Protein AF-A0A924Q4E2-F1 (afdb_monomer_lite)

Radius of gyration: 26.26 Å; chains: 1; bounding box: 64×60×45 Å

Foldseek 3Di:
DQVCVVVVDQLVVVCVVVVHDSVVSVVVNVLCVVPNVVSVVDDDPPPDPPDPADPVNVVVVCVVVVVVVPDDDPPPDPPVCVVVCVVVPDDDPDDDDDDD

pLDDT: mean 73.36, std 19.92, range [34.34, 96.88]

Secondary structure (DSSP, 8-state):
-HHHHHTT--HHHHHHHHT--HHHHHHHHHHHHHHTTHHHHS-----PPPP-S-HHHHHHHHHHHHTTTSS---TT--GGGHHHHHGGG-----------

Sequence (100 aa):
MVLLAAKGVQNKDIAVEAGLDRRQVALWRQRFLNGGIDALRKDAPRTGRPATVTAEMESRIVQATSMKSRSTPPTGAPARWLSTWAWVRRPSAGSGKATA

Structure (mmCIF, N/CA/C/O backbone):
data_AF-A0A924Q4E2-F1
#
_entry.id   AF-A0A924Q4E2-F1
#
loop_
_atom_site.group_PDB
_atom_site.id
_atom_site.type_symbol
_atom_site.label_atom_id
_atom_site.label_alt_id
_atom_site.label_comp_id
_atom_site.label_asym_id
_atom_site.label_entity_id
_atom_site.label_seq_id
_atom_site.pdbx_PDB_ins_code
_atom_site.Cartn_x
_atom_site.Cartn_y
_atom_site.Cartn_z
_atom_site.occupancy
_atom_site.B_iso_or_equiv
_atom_site.auth_seq_id
_atom_site.auth_comp_id
_atom_site.auth_asym_id
_atom_site.auth_atom_id
_atom_site.pdbx_PDB_model_num
ATOM 1 N N . MET A 1 1 ? -1.983 -5.872 8.856 1.00 84.94 1 MET A N 1
ATOM 2 C CA . MET A 1 1 ? -2.839 -4.716 8.481 1.00 84.94 1 MET A CA 1
ATOM 3 C C . MET A 1 1 ? -4.195 -5.084 7.877 1.00 84.94 1 MET A C 1
ATOM 5 O O . MET A 1 1 ? -5.185 -4.570 8.373 1.00 84.94 1 MET A O 1
ATOM 9 N N . VAL A 1 2 ? -4.296 -5.931 6.838 1.00 89.62 2 VAL A N 1
ATOM 10 C CA . VAL A 1 2 ? -5.581 -6.163 6.125 1.00 89.62 2 VAL A CA 1
ATOM 11 C C . VAL A 1 2 ? -6.678 -6.723 7.040 1.00 89.62 2 VAL A C 1
ATOM 13 O O . VAL A 1 2 ? -7.811 -6.261 6.991 1.00 89.62 2 VAL A O 1
ATOM 16 N N . LEU A 1 3 ? -6.330 -7.643 7.942 1.00 92.31 3 LEU A N 1
ATOM 17 C CA . LEU A 1 3 ? -7.277 -8.194 8.918 1.00 92.31 3 LEU A CA 1
ATOM 18 C C . LEU A 1 3 ? -7.788 -7.138 9.913 1.00 92.31 3 LEU A C 1
ATOM 20 O O . LEU A 1 3 ? -8.964 -7.136 10.252 1.00 92.31 3 LEU A O 1
ATOM 24 N N . LEU A 1 4 ? -6.932 -6.210 10.351 1.00 91.25 4 LEU A N 1
ATOM 25 C CA . LEU A 1 4 ? -7.331 -5.097 11.222 1.00 91.25 4 LEU A CA 1
ATOM 26 C C . LEU A 1 4 ? -8.240 -4.115 10.474 1.00 91.25 4 LEU A C 1
ATOM 28 O O . LEU A 1 4 ? -9.257 -3.675 10.998 1.00 91.25 4 LEU A O 1
ATOM 32 N N . ALA A 1 5 ? -7.922 -3.837 9.209 1.00 90.06 5 ALA A N 1
ATOM 33 C CA . ALA A 1 5 ? -8.765 -3.027 8.339 1.00 90.06 5 ALA A CA 1
ATOM 34 C C . ALA A 1 5 ? -10.153 -3.658 8.117 1.00 90.06 5 ALA A C 1
ATOM 36 O O . ALA A 1 5 ? -11.143 -2.928 8.082 1.00 90.06 5 ALA A O 1
ATOM 37 N N . ALA A 1 6 ? -10.233 -4.990 8.009 1.00 91.25 6 ALA A N 1
ATOM 38 C CA . ALA A 1 6 ? -11.495 -5.730 7.912 1.00 91.25 6 ALA A CA 1
ATOM 39 C C . ALA A 1 6 ? -12.321 -5.668 9.209 1.00 91.25 6 ALA A C 1
ATOM 41 O O . ALA A 1 6 ? -13.545 -5.688 9.156 1.00 91.25 6 ALA A O 1
ATOM 42 N N . LYS A 1 7 ? -11.663 -5.512 10.364 1.00 94.31 7 LYS A N 1
ATOM 43 C CA . LYS A 1 7 ? -12.305 -5.251 11.664 1.00 94.31 7 LYS A CA 1
ATOM 44 C C . LYS A 1 7 ? -12.729 -3.785 11.857 1.00 94.31 7 LYS A C 1
ATOM 46 O O . LYS A 1 7 ? -13.160 -3.419 12.942 1.00 94.31 7 LYS A O 1
ATOM 51 N N . GLY A 1 8 ? -12.582 -2.934 10.838 1.00 93.19 8 GLY A N 1
ATOM 52 C CA . GLY A 1 8 ? -12.960 -1.518 10.901 1.00 93.19 8 GLY A CA 1
ATOM 53 C C . GLY A 1 8 ? -11.915 -0.595 11.536 1.00 93.19 8 GLY A C 1
ATOM 54 O O . GLY A 1 8 ? -12.182 0.593 11.707 1.00 93.19 8 GLY A O 1
ATOM 55 N N . VAL A 1 9 ? -10.714 -1.091 11.849 1.00 95.75 9 VAL A N 1
ATOM 56 C CA . VAL A 1 9 ? -9.647 -0.267 12.436 1.00 95.75 9 VAL A CA 1
ATOM 57 C C . VAL A 1 9 ? -9.160 0.776 11.419 1.00 95.75 9 VAL A C 1
ATOM 59 O O . VAL A 1 9 ? -9.014 0.494 10.220 1.00 95.75 9 VAL A O 1
ATOM 62 N N . GLN A 1 10 ? -8.907 2.002 11.886 1.00 95.19 10 GLN A N 1
ATOM 63 C CA . GLN A 1 10 ? -8.432 3.087 11.028 1.00 95.19 10 GLN A CA 1
ATOM 64 C C . GLN A 1 10 ? -6.959 2.892 10.654 1.00 95.19 10 GLN A C 1
ATOM 66 O O . GLN A 1 10 ? -6.150 2.401 11.436 1.00 95.19 10 GLN A O 1
ATOM 71 N N . ASN A 1 11 ? -6.570 3.365 9.466 1.00 94.88 11 ASN A N 1
ATOM 72 C CA . ASN A 1 11 ? -5.200 3.206 8.963 1.00 94.88 11 ASN A CA 1
ATOM 73 C C . ASN A 1 11 ? -4.133 3.826 9.883 1.00 94.88 11 ASN A C 1
ATOM 75 O O . ASN A 1 11 ? -3.002 3.357 9.874 1.00 94.88 11 ASN A O 1
ATOM 79 N N . LYS A 1 12 ? -4.474 4.874 10.649 1.00 96.00 12 LYS A N 1
ATOM 80 C CA . LYS A 1 12 ? -3.565 5.500 11.624 1.00 96.00 12 LYS A CA 1
ATOM 81 C C . LYS A 1 12 ? -3.239 4.560 12.792 1.00 96.00 12 LYS A C 1
ATOM 83 O O . LYS A 1 12 ? -2.085 4.471 13.180 1.00 96.00 12 LYS A O 1
ATOM 88 N N . ASP A 1 13 ? -4.225 3.814 13.278 1.00 96.88 13 ASP A N 1
ATOM 89 C CA . ASP A 1 13 ? -4.063 2.932 14.433 1.00 96.88 13 ASP A CA 1
ATOM 90 C C . ASP A 1 13 ? -3.356 1.643 13.994 1.00 96.88 13 ASP A C 1
ATOM 92 O O . ASP A 1 13 ? -2.416 1.187 14.636 1.00 96.88 13 ASP A O 1
ATOM 96 N N . ILE A 1 14 ? -3.698 1.142 12.800 1.00 96.00 14 ILE A N 1
ATOM 97 C CA . ILE A 1 14 ? -2.983 0.034 12.149 1.00 96.00 14 ILE A CA 1
ATOM 98 C C . ILE A 1 14 ? -1.508 0.379 11.909 1.00 96.00 14 ILE A C 1
ATOM 100 O O . ILE A 1 14 ? -0.654 -0.497 12.009 1.00 96.00 14 ILE A O 1
ATOM 104 N N . ALA A 1 15 ? -1.205 1.626 11.541 1.00 96.81 15 ALA A N 1
ATOM 105 C CA . ALA A 1 15 ? 0.162 2.081 11.303 1.00 96.81 15 ALA A CA 1
ATOM 106 C C . ALA A 1 15 ? 1.002 2.019 12.585 1.00 96.81 15 ALA A C 1
ATOM 108 O O . ALA A 1 15 ? 2.114 1.496 12.552 1.00 96.81 15 ALA A O 1
ATOM 109 N N . VAL A 1 16 ? 0.435 2.467 13.710 1.00 96.69 16 VAL A N 1
ATOM 110 C CA . VAL A 1 16 ? 1.065 2.367 15.034 1.00 96.69 16 VAL A CA 1
ATOM 111 C C . VAL A 1 16 ? 1.284 0.905 15.421 1.00 96.69 16 VAL A C 1
ATOM 113 O O . VAL A 1 16 ? 2.401 0.532 15.762 1.00 96.69 16 VAL A O 1
ATOM 116 N N . GLU A 1 17 ? 0.254 0.064 15.305 1.00 94.75 17 GLU A N 1
ATOM 117 C CA . GLU A 1 17 ? 0.332 -1.353 15.689 1.00 94.75 17 GLU A CA 1
ATOM 118 C C . GLU A 1 17 ? 1.330 -2.146 14.828 1.00 94.75 17 GLU A C 1
ATOM 120 O O . GLU A 1 17 ? 2.046 -3.009 15.330 1.00 94.75 17 GLU A O 1
ATOM 125 N N . ALA A 1 18 ? 1.404 -1.849 13.529 1.00 92.19 18 ALA A N 1
ATOM 126 C CA . ALA A 1 18 ? 2.285 -2.547 12.594 1.00 92.19 18 ALA A CA 1
ATOM 127 C C . ALA A 1 18 ? 3.696 -1.940 12.487 1.00 92.19 18 ALA A C 1
ATOM 129 O O . ALA A 1 18 ? 4.521 -2.491 11.760 1.00 92.19 18 ALA A O 1
ATOM 130 N N . GLY A 1 19 ? 3.972 -0.805 13.141 1.00 94.75 19 GLY A N 1
ATOM 131 C CA . GLY A 1 19 ? 5.244 -0.086 13.000 1.00 94.75 19 GLY A CA 1
ATOM 132 C C . GLY A 1 19 ? 5.502 0.428 11.577 1.00 94.75 19 GLY A C 1
ATOM 133 O O . GLY A 1 19 ? 6.643 0.459 11.119 1.00 94.75 19 GLY A O 1
ATOM 134 N N . LEU A 1 20 ? 4.443 0.791 10.849 1.00 95.12 20 LEU A N 1
ATOM 135 C CA . LEU A 1 20 ? 4.509 1.245 9.458 1.00 95.12 20 LEU A CA 1
ATOM 136 C C . LEU A 1 20 ? 4.075 2.702 9.335 1.00 95.12 20 LEU A C 1
ATOM 138 O O . LEU A 1 20 ? 3.352 3.234 10.168 1.00 95.12 20 LEU A O 1
ATOM 142 N N . ASP A 1 21 ? 4.445 3.336 8.226 1.00 95.94 21 ASP A N 1
ATOM 143 C CA . ASP A 1 21 ? 3.877 4.635 7.882 1.00 95.94 21 ASP A CA 1
ATOM 144 C C . ASP A 1 21 ? 2.406 4.498 7.433 1.00 95.94 21 ASP A C 1
ATOM 146 O O . ASP A 1 21 ? 2.028 3.568 6.707 1.00 95.94 21 ASP A O 1
ATOM 150 N N . ARG A 1 22 ? 1.559 5.464 7.810 1.00 95.56 22 ARG A N 1
ATOM 151 C CA . ARG A 1 22 ? 0.123 5.482 7.469 1.00 95.56 22 ARG A CA 1
ATOM 152 C C . ARG A 1 22 ? -0.129 5.389 5.960 1.00 95.56 22 ARG A C 1
ATOM 154 O O . ARG A 1 22 ? -1.119 4.784 5.536 1.00 95.56 22 ARG A O 1
ATOM 161 N N . ARG A 1 23 ? 0.748 5.973 5.139 1.00 95.88 23 ARG A N 1
ATOM 162 C CA . ARG A 1 23 ? 0.662 5.950 3.673 1.00 95.88 23 ARG A CA 1
ATOM 163 C C . ARG A 1 23 ? 0.958 4.557 3.120 1.00 95.88 23 ARG A C 1
ATOM 165 O O . ARG A 1 23 ? 0.304 4.146 2.164 1.00 95.88 23 ARG A O 1
ATOM 172 N N . GLN A 1 24 ? 1.863 3.805 3.751 1.00 94.75 24 GLN A N 1
ATOM 173 C CA . GLN A 1 24 ? 2.092 2.398 3.410 1.00 94.75 24 GLN A CA 1
ATOM 174 C C . GLN A 1 24 ? 0.842 1.566 3.706 1.00 94.75 24 GLN A C 1
ATOM 176 O O . GLN A 1 24 ? 0.369 0.845 2.833 1.00 94.75 24 GLN A O 1
ATOM 181 N N . VAL A 1 25 ? 0.232 1.732 4.883 1.00 95.56 25 VAL A N 1
ATOM 182 C CA . VAL A 1 25 ? -1.016 1.024 5.220 1.00 95.56 25 VAL A CA 1
ATOM 183 C C . VAL A 1 25 ? -2.120 1.318 4.195 1.00 95.56 25 VAL A C 1
ATOM 185 O O . VAL A 1 25 ? -2.779 0.391 3.720 1.00 95.56 25 VAL A O 1
ATOM 188 N N . ALA A 1 26 ? -2.290 2.585 3.805 1.00 95.19 26 ALA A N 1
ATOM 189 C CA . ALA A 1 26 ? -3.260 2.980 2.785 1.00 95.19 26 ALA A CA 1
ATOM 190 C C . ALA A 1 26 ? -2.977 2.329 1.419 1.00 95.19 26 ALA A C 1
ATOM 192 O O . ALA A 1 26 ? -3.891 1.769 0.813 1.00 95.19 26 ALA A O 1
ATOM 193 N N . LEU A 1 27 ? -1.717 2.338 0.967 1.00 93.81 27 LEU A N 1
ATOM 194 C CA . LEU A 1 27 ? -1.302 1.727 -0.298 1.00 93.81 27 LEU A CA 1
ATOM 195 C C . LEU A 1 27 ? -1.612 0.227 -0.331 1.00 93.81 27 LEU A C 1
ATOM 197 O O . LEU A 1 27 ? -2.192 -0.270 -1.294 1.00 93.81 27 LEU A O 1
ATOM 201 N N . TRP A 1 28 ? -1.239 -0.502 0.719 1.00 93.44 28 TRP A N 1
ATOM 202 C CA . TRP A 1 28 ? -1.455 -1.946 0.786 1.00 93.44 28 TRP A CA 1
ATOM 203 C C . TRP A 1 28 ? -2.942 -2.292 0.867 1.00 93.44 28 TRP A C 1
ATOM 205 O O . TRP A 1 28 ? -3.383 -3.252 0.238 1.00 93.44 28 TRP A O 1
ATOM 215 N N . ARG A 1 29 ? -3.738 -1.483 1.578 1.00 94.25 29 ARG A N 1
ATOM 216 C CA . ARG A 1 29 ? -5.196 -1.644 1.620 1.00 94.25 29 ARG A CA 1
ATOM 217 C C . ARG A 1 29 ? -5.820 -1.416 0.244 1.00 94.25 29 ARG A C 1
ATOM 219 O O . ARG A 1 29 ? -6.647 -2.215 -0.175 1.00 94.25 29 ARG A O 1
ATOM 226 N N . GLN A 1 30 ? -5.390 -0.386 -0.482 1.00 93.56 30 GLN A N 1
ATOM 227 C CA . GLN A 1 30 ? -5.857 -0.128 -1.845 1.00 93.56 30 GLN A CA 1
ATOM 228 C C . GLN A 1 30 ? -5.460 -1.256 -2.809 1.00 93.56 30 GLN A C 1
ATOM 230 O O . GLN A 1 30 ? -6.290 -1.712 -3.588 1.00 93.56 30 GLN A O 1
ATOM 235 N N . ARG A 1 31 ? -4.224 -1.768 -2.723 1.00 93.56 31 ARG A N 1
ATOM 236 C CA . ARG A 1 31 ? -3.787 -2.930 -3.519 1.00 93.56 31 ARG A CA 1
ATOM 237 C C . ARG A 1 31 ? -4.647 -4.160 -3.245 1.00 93.56 31 ARG A C 1
ATOM 239 O O . ARG A 1 31 ? -5.098 -4.804 -4.186 1.00 93.56 31 ARG A O 1
ATOM 246 N N . PHE A 1 32 ? -4.915 -4.442 -1.972 1.00 93.00 32 PHE A N 1
ATOM 247 C CA . PHE A 1 32 ? -5.783 -5.547 -1.583 1.00 93.00 32 PHE A CA 1
ATOM 248 C C . PHE A 1 32 ? -7.214 -5.380 -2.113 1.00 93.00 32 PHE A C 1
ATOM 250 O O . PHE A 1 32 ? -7.794 -6.342 -2.599 1.00 93.00 32 PHE A O 1
ATOM 257 N N . LEU A 1 33 ? -7.779 -4.170 -2.076 1.00 93.00 33 LEU A N 1
ATOM 258 C CA . LEU A 1 33 ? -9.106 -3.911 -2.648 1.00 93.00 33 LEU A CA 1
ATOM 259 C C . LEU A 1 33 ? -9.135 -4.103 -4.173 1.00 93.00 33 LEU A C 1
ATOM 261 O O . LEU A 1 33 ? -10.136 -4.568 -4.704 1.00 93.00 33 LEU A O 1
ATOM 265 N N . ASN A 1 34 ? -8.040 -3.785 -4.865 1.00 92.88 34 ASN A N 1
ATOM 266 C CA . ASN A 1 34 ? -7.969 -3.864 -6.324 1.00 92.88 34 ASN A CA 1
ATOM 267 C C . ASN A 1 34 ? -7.728 -5.283 -6.864 1.00 92.88 34 ASN A C 1
ATOM 269 O O . ASN A 1 34 ? -8.120 -5.568 -7.991 1.00 92.88 34 ASN A O 1
ATOM 273 N N . GLY A 1 35 ? -7.049 -6.159 -6.118 1.00 90.62 35 GLY A N 1
ATOM 274 C CA . GLY A 1 35 ? -6.685 -7.491 -6.625 1.00 90.62 35 GLY A CA 1
ATOM 275 C C . GLY A 1 35 ? -6.428 -8.543 -5.550 1.00 90.62 35 GLY A C 1
ATOM 276 O O . GLY A 1 35 ? -5.694 -9.503 -5.781 1.00 90.62 35 GLY A O 1
ATOM 277 N N . GLY A 1 36 ? -6.997 -8.352 -4.360 1.00 92.44 36 GLY A N 1
ATOM 278 C CA . GLY A 1 36 ? -6.941 -9.307 -3.261 1.00 92.44 36 GLY A CA 1
ATOM 279 C C . GLY A 1 36 ? -5.516 -9.650 -2.829 1.00 92.44 36 GLY A C 1
ATOM 280 O O . GLY A 1 36 ? -4.621 -8.805 -2.779 1.00 92.44 36 GLY A O 1
ATOM 281 N N . ILE A 1 37 ? -5.310 -10.924 -2.496 1.00 90.38 37 ILE A N 1
ATOM 282 C CA . ILE A 1 37 ? -4.011 -11.450 -2.057 1.00 90.38 37 ILE A CA 1
ATOM 283 C C . ILE A 1 37 ? -2.986 -11.431 -3.198 1.00 90.38 37 ILE A C 1
ATOM 285 O O . ILE A 1 37 ? -1.805 -11.180 -2.955 1.00 90.38 37 ILE A O 1
ATOM 289 N N . ASP A 1 38 ? -3.411 -11.646 -4.443 1.00 89.12 38 ASP A N 1
ATOM 290 C CA . ASP A 1 38 ? -2.493 -11.700 -5.584 1.00 89.12 38 ASP A CA 1
ATOM 291 C C . ASP A 1 38 ? -1.827 -10.345 -5.852 1.00 89.12 38 ASP A C 1
ATOM 293 O O . ASP A 1 38 ? -0.630 -10.295 -6.145 1.00 89.12 38 ASP A O 1
ATOM 297 N N . ALA A 1 39 ? -2.555 -9.244 -5.635 1.00 88.06 39 ALA A N 1
ATOM 298 C CA . ALA A 1 39 ? -2.021 -7.882 -5.705 1.00 88.06 39 ALA A CA 1
ATOM 299 C C . ALA A 1 39 ? -1.012 -7.537 -4.592 1.00 88.06 39 ALA A C 1
ATOM 301 O O . ALA A 1 39 ? -0.329 -6.514 -4.677 1.00 88.06 39 ALA A O 1
ATOM 302 N N . LEU A 1 40 ? -0.916 -8.365 -3.547 1.00 88.06 40 LEU A N 1
ATOM 303 C CA . LEU A 1 40 ? 0.097 -8.243 -2.494 1.00 88.06 40 LEU A CA 1
ATOM 304 C C . LEU A 1 40 ? 1.273 -9.205 -2.692 1.00 88.06 40 LEU A C 1
ATOM 306 O O . LEU A 1 40 ? 2.351 -8.956 -2.162 1.00 88.06 40 LEU A O 1
ATOM 310 N N . ARG A 1 41 ? 1.080 -10.300 -3.439 1.00 87.00 41 ARG A N 1
ATOM 311 C CA . ARG A 1 41 ? 2.119 -11.317 -3.665 1.00 87.00 41 ARG A CA 1
ATOM 312 C C . ARG A 1 41 ? 3.214 -10.829 -4.612 1.00 87.00 41 ARG A C 1
ATOM 314 O O . ARG A 1 41 ? 4.362 -11.243 -4.477 1.00 87.00 41 ARG A O 1
ATOM 321 N N . LYS A 1 42 ? 2.857 -9.995 -5.589 1.00 79.38 42 LYS A N 1
ATOM 322 C CA . LYS A 1 42 ? 3.792 -9.455 -6.582 1.00 79.38 42 LYS A CA 1
ATOM 323 C C . LYS A 1 42 ? 4.031 -7.976 -6.326 1.00 79.38 42 LYS A C 1
ATOM 325 O O . LYS A 1 42 ? 3.086 -7.211 -6.139 1.00 79.38 42 LYS A O 1
ATOM 330 N N . ASP A 1 43 ? 5.294 -7.570 -6.387 1.00 76.12 43 ASP A N 1
ATOM 331 C CA . ASP A 1 43 ? 5.628 -6.155 -6.459 1.00 76.12 43 ASP A CA 1
ATOM 332 C C . ASP A 1 43 ? 4.991 -5.543 -7.711 1.00 76.12 43 ASP A C 1
ATOM 334 O O . ASP A 1 43 ? 5.022 -6.127 -8.797 1.00 76.12 43 ASP A O 1
ATOM 338 N N . ALA A 1 44 ? 4.403 -4.352 -7.552 1.00 68.69 44 ALA A N 1
ATOM 339 C CA . ALA A 1 44 ? 3.923 -3.585 -8.692 1.00 68.69 44 ALA A CA 1
ATOM 340 C C . ALA A 1 44 ? 5.100 -3.348 -9.654 1.00 68.69 44 ALA A C 1
ATOM 342 O O . ALA A 1 44 ? 6.208 -3.088 -9.166 1.00 68.69 44 ALA A O 1
ATOM 343 N N . PRO A 1 45 ? 4.884 -3.410 -10.984 1.00 73.50 45 PRO A N 1
ATOM 344 C CA . PRO A 1 45 ? 5.931 -3.129 -11.954 1.00 73.50 45 PRO A CA 1
ATOM 345 C C . PRO A 1 45 ? 6.621 -1.821 -11.575 1.00 73.50 45 PRO A C 1
ATOM 347 O O . PRO A 1 45 ? 5.980 -0.769 -11.523 1.00 73.50 45 PRO A O 1
ATOM 350 N N . ARG A 1 46 ? 7.914 -1.883 -11.234 1.00 73.81 46 ARG A N 1
ATOM 351 C CA . ARG A 1 46 ? 8.684 -0.666 -10.988 1.00 73.81 46 ARG A CA 1
ATOM 352 C C . ARG A 1 46 ? 8.731 0.060 -12.321 1.00 73.81 46 ARG A C 1
ATOM 354 O O . ARG A 1 46 ? 9.379 -0.410 -13.252 1.00 73.81 46 ARG A O 1
ATOM 361 N N . THR A 1 47 ? 8.056 1.201 -12.409 1.00 59.50 47 THR A N 1
ATOM 362 C CA . THR A 1 47 ? 8.311 2.190 -13.454 1.00 59.50 47 THR A CA 1
ATOM 363 C C . THR A 1 47 ? 9.721 2.719 -13.225 1.00 59.50 47 THR A C 1
ATOM 365 O O . THR A 1 47 ? 9.931 3.734 -12.564 1.00 59.50 47 THR A O 1
ATOM 368 N N . GLY A 1 48 ? 10.711 1.947 -13.670 1.00 74.25 48 GLY A N 1
ATOM 369 C CA . GLY A 1 48 ? 12.075 2.416 -13.810 1.00 74.25 48 GLY A CA 1
ATOM 370 C C . GLY A 1 48 ? 12.128 3.482 -14.897 1.00 74.25 48 GLY A C 1
ATOM 371 O O . GLY A 1 48 ? 11.206 3.619 -15.706 1.00 74.25 48 GLY A O 1
ATOM 372 N N . ARG A 1 49 ? 13.226 4.237 -14.935 1.00 68.00 49 ARG A N 1
ATOM 373 C CA . ARG A 1 49 ? 13.525 5.068 -16.100 1.00 68.00 49 ARG A CA 1
ATOM 374 C C . ARG A 1 49 ? 13.495 4.158 -17.339 1.00 68.00 49 ARG A C 1
ATOM 376 O O . ARG A 1 49 ? 14.138 3.107 -17.282 1.00 68.00 49 ARG A O 1
ATOM 383 N N . PRO A 1 50 ? 12.778 4.515 -18.421 1.00 68.56 50 PRO A N 1
ATOM 384 C CA . PRO A 1 50 ? 12.835 3.735 -19.649 1.00 68.56 50 PRO A CA 1
ATOM 385 C C . PRO A 1 50 ? 14.300 3.560 -20.053 1.00 68.56 50 PRO A C 1
ATOM 387 O O . PRO A 1 50 ? 15.085 4.514 -19.984 1.00 68.56 50 PRO A O 1
ATOM 390 N N . ALA A 1 51 ? 14.676 2.325 -20.390 1.00 65.25 51 ALA A N 1
ATOM 391 C CA . ALA A 1 51 ? 16.043 1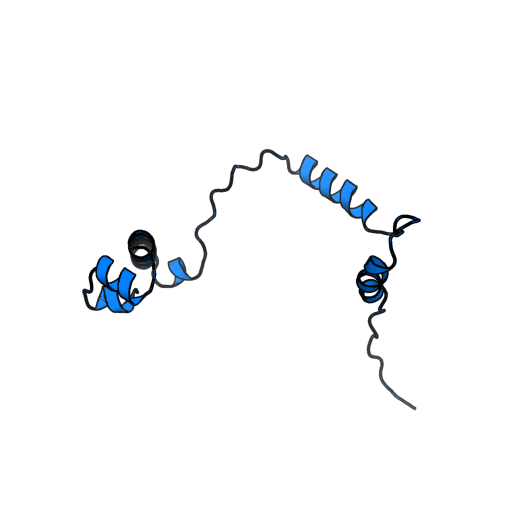.994 -20.757 1.00 65.25 51 ALA A CA 1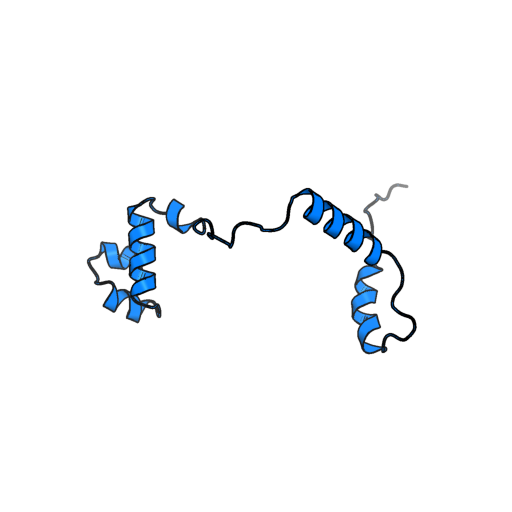
ATOM 392 C C . ALA A 1 51 ? 16.491 2.928 -21.889 1.00 65.25 51 ALA A C 1
ATOM 394 O O . ALA A 1 51 ? 15.892 2.972 -22.957 1.00 65.25 51 ALA A O 1
ATOM 395 N N . THR A 1 52 ? 17.521 3.732 -21.622 1.00 74.00 52 THR A N 1
ATOM 396 C CA . THR A 1 52 ? 18.132 4.616 -22.633 1.00 74.00 52 THR A CA 1
ATOM 397 C C . THR A 1 52 ? 19.125 3.844 -23.508 1.00 74.00 52 THR A C 1
ATOM 399 O O . THR A 1 52 ? 19.616 4.350 -24.511 1.00 74.00 52 THR A O 1
ATOM 402 N N . VAL A 1 53 ? 19.443 2.612 -23.111 1.00 76.25 53 VAL A N 1
ATOM 403 C CA . VAL A 1 53 ? 20.404 1.734 -23.768 1.00 76.25 53 VAL A CA 1
ATOM 404 C C . VAL A 1 53 ? 19.642 0.841 -24.745 1.00 76.25 53 VAL A C 1
ATOM 406 O O . VAL A 1 53 ? 18.642 0.233 -24.378 1.00 76.25 53 VAL A O 1
ATOM 409 N N . THR A 1 54 ? 20.093 0.785 -25.998 1.00 79.00 54 THR A N 1
ATOM 410 C CA . THR A 1 54 ? 19.520 -0.120 -27.003 1.00 79.00 54 THR A CA 1
ATOM 411 C C . THR A 1 54 ? 19.950 -1.560 -26.727 1.00 79.00 54 THR A C 1
ATOM 413 O O . THR A 1 54 ? 21.043 -1.791 -26.206 1.00 79.00 54 THR A O 1
ATOM 416 N N . ALA A 1 55 ? 19.144 -2.543 -27.139 1.00 76.94 55 ALA A N 1
ATOM 417 C CA . ALA A 1 55 ? 19.473 -3.967 -26.988 1.00 76.94 55 ALA A CA 1
ATOM 418 C C . ALA A 1 55 ? 20.843 -4.335 -27.606 1.00 76.94 55 ALA A C 1
ATOM 420 O O . ALA A 1 55 ? 21.572 -5.187 -27.101 1.00 76.94 55 ALA A O 1
ATOM 421 N N . GLU A 1 56 ? 21.245 -3.642 -28.672 1.00 76.69 56 GLU A N 1
ATOM 422 C CA . GLU A 1 56 ? 22.556 -3.791 -29.317 1.00 76.69 56 GLU A CA 1
ATOM 423 C C . GLU A 1 56 ? 23.704 -3.274 -28.443 1.00 76.69 56 GLU A C 1
ATOM 425 O O . GLU A 1 56 ? 24.796 -3.842 -28.426 1.00 76.69 56 GLU A O 1
ATOM 430 N N . MET A 1 57 ? 23.485 -2.176 -27.718 1.00 79.31 57 MET A N 1
ATOM 431 C CA . MET A 1 57 ? 24.458 -1.646 -26.770 1.00 79.31 57 MET A CA 1
ATOM 432 C C . MET A 1 57 ? 24.555 -2.548 -25.534 1.00 79.31 57 MET A C 1
ATOM 434 O O . MET A 1 57 ? 25.666 -2.829 -25.090 1.00 79.31 57 MET A O 1
ATOM 438 N N . GLU A 1 58 ? 23.435 -3.077 -25.037 1.00 81.31 58 GLU A N 1
ATOM 439 C CA . GLU A 1 58 ? 23.436 -4.084 -23.966 1.00 81.31 58 GLU A CA 1
ATOM 440 C C . GLU A 1 58 ? 24.222 -5.334 -24.377 1.00 81.31 58 GLU A C 1
ATOM 442 O O . GLU A 1 58 ? 25.123 -5.760 -23.654 1.00 81.31 58 GLU A O 1
ATOM 447 N N . SER A 1 59 ? 23.963 -5.868 -25.575 1.00 76.75 59 SER A N 1
ATOM 448 C CA . SER A 1 59 ? 24.691 -7.018 -26.124 1.00 76.75 59 SER A CA 1
ATOM 449 C C . SER A 1 59 ? 26.194 -6.744 -26.231 1.00 76.75 59 SER A C 1
ATOM 451 O O . SER A 1 59 ? 27.008 -7.552 -25.779 1.00 76.75 59 SER A O 1
ATOM 453 N N . ARG A 1 60 ? 26.590 -5.564 -26.731 1.00 78.38 60 ARG A N 1
ATOM 454 C CA . ARG A 1 60 ? 28.004 -5.155 -26.788 1.00 78.38 60 ARG A CA 1
ATOM 455 C C . ARG A 1 60 ? 28.646 -5.068 -25.407 1.00 78.38 60 ARG A C 1
ATOM 457 O O . ARG A 1 60 ? 29.771 -5.535 -25.249 1.00 78.38 60 ARG A O 1
ATOM 464 N N . ILE A 1 61 ? 27.954 -4.512 -24.412 1.00 79.81 61 ILE A N 1
ATOM 465 C CA . ILE A 1 61 ? 28.458 -4.422 -23.034 1.00 79.81 61 ILE A CA 1
ATOM 466 C C . ILE A 1 61 ? 28.634 -5.820 -22.437 1.00 79.81 61 ILE A C 1
ATOM 468 O O . ILE A 1 61 ? 29.674 -6.098 -21.837 1.00 79.81 61 ILE A O 1
ATOM 472 N N . VAL A 1 62 ? 27.662 -6.715 -22.629 1.00 81.06 62 VAL A N 1
ATOM 473 C CA . VAL A 1 62 ? 27.734 -8.101 -22.145 1.00 81.06 62 VAL A CA 1
ATOM 474 C C . VAL A 1 62 ? 28.899 -8.842 -22.801 1.00 81.06 62 VAL A C 1
ATOM 476 O O . VAL A 1 62 ? 29.685 -9.468 -22.093 1.00 81.06 62 VAL A O 1
ATOM 479 N N . GLN A 1 63 ? 29.078 -8.720 -24.119 1.00 75.69 63 GLN A N 1
ATOM 480 C CA . GLN A 1 63 ? 30.189 -9.351 -24.841 1.00 75.69 63 GLN A CA 1
ATOM 481 C C . GLN A 1 63 ? 31.553 -8.790 -24.414 1.00 75.69 63 GLN A C 1
ATOM 483 O O . GLN A 1 63 ? 32.463 -9.553 -24.084 1.00 75.69 63 GLN A O 1
ATOM 488 N N . ALA A 1 64 ? 31.680 -7.462 -24.333 1.00 73.00 64 ALA A N 1
ATOM 489 C CA . ALA A 1 64 ? 32.906 -6.796 -23.893 1.00 73.00 64 ALA A CA 1
ATOM 490 C C . ALA A 1 64 ? 33.274 -7.147 -22.440 1.00 73.00 64 ALA A C 1
ATOM 492 O O . ALA A 1 64 ? 34.452 -7.276 -22.102 1.00 73.00 64 ALA A O 1
ATOM 493 N N . THR A 1 65 ? 32.275 -7.336 -21.576 1.00 66.31 65 THR A N 1
ATOM 494 C CA . THR A 1 65 ? 32.486 -7.643 -20.153 1.00 66.31 65 THR A CA 1
ATOM 495 C C . THR A 1 65 ? 32.727 -9.137 -19.912 1.00 66.31 65 THR A C 1
ATOM 497 O O . THR A 1 65 ? 33.544 -9.497 -19.062 1.00 66.31 65 THR A O 1
ATOM 500 N N . SER A 1 66 ? 32.101 -10.020 -20.698 1.00 60.25 66 SER A N 1
ATOM 501 C CA . SER A 1 66 ? 32.237 -11.481 -20.586 1.00 60.25 66 SER A CA 1
ATOM 502 C C . SER A 1 66 ? 33.670 -11.969 -20.865 1.00 60.25 66 SER A C 1
ATOM 504 O O . SER A 1 66 ? 34.146 -12.912 -20.228 1.00 60.25 66 SER A O 1
ATOM 506 N N . MET A 1 67 ? 34.421 -11.269 -21.725 1.00 50.16 67 MET A N 1
ATOM 507 C CA . MET A 1 67 ? 35.833 -11.576 -22.000 1.00 50.16 67 MET A CA 1
ATOM 508 C C . MET A 1 67 ? 36.794 -11.187 -20.863 1.00 50.16 67 MET A C 1
ATOM 510 O O . MET A 1 67 ? 37.831 -11.826 -20.706 1.00 50.16 67 MET A O 1
ATOM 514 N N . LYS A 1 68 ? 36.459 -10.199 -20.019 1.00 49.41 68 LYS A N 1
ATOM 515 C CA . LYS A 1 68 ? 37.371 -9.703 -18.968 1.00 49.41 68 LYS A CA 1
ATOM 516 C C . LYS A 1 68 ? 37.359 -10.545 -17.683 1.00 49.41 68 LYS A C 1
ATOM 518 O O . LYS A 1 68 ? 38.256 -10.418 -16.857 1.00 49.41 68 LYS A O 1
ATOM 523 N N . SER A 1 69 ? 36.372 -11.428 -17.513 1.00 48.16 69 SER A N 1
ATOM 524 C CA . SER A 1 69 ? 36.261 -12.296 -16.329 1.00 48.16 69 SER A CA 1
ATOM 525 C C . SER A 1 69 ? 37.011 -13.626 -16.463 1.00 48.16 69 SER A C 1
ATOM 527 O O . SER A 1 69 ? 37.102 -14.374 -15.485 1.00 48.16 69 SER A O 1
ATOM 529 N N . ARG A 1 70 ? 37.528 -13.963 -17.650 1.00 49.22 70 ARG A N 1
ATOM 530 C CA . ARG A 1 70 ? 38.210 -15.236 -17.878 1.00 49.22 70 ARG A CA 1
ATOM 531 C C . ARG A 1 70 ? 39.708 -14.985 -17.981 1.00 49.22 70 ARG A C 1
ATOM 533 O O . ARG A 1 70 ? 40.205 -14.581 -19.023 1.00 49.22 70 ARG A O 1
ATOM 540 N N . SER A 1 71 ? 40.410 -15.353 -16.916 1.00 56.72 71 SER A N 1
ATOM 541 C CA . SER A 1 71 ? 41.867 -15.529 -16.846 1.00 56.72 71 SER A CA 1
ATOM 542 C C . SER A 1 71 ? 42.664 -14.290 -16.428 1.00 56.72 71 SER A C 1
ATOM 544 O O . SER A 1 71 ? 42.831 -13.339 -17.182 1.00 56.72 71 SER A O 1
ATOM 546 N N . THR A 1 72 ? 43.282 -14.432 -15.252 1.00 48.91 72 THR A N 1
ATOM 547 C CA . THR A 1 72 ? 44.451 -13.703 -14.728 1.00 48.91 72 THR A CA 1
ATOM 548 C C . THR A 1 72 ? 44.126 -12.646 -13.665 1.00 48.91 72 THR A C 1
ATOM 550 O O . THR A 1 72 ? 43.644 -11.559 -13.981 1.00 48.91 72 THR A O 1
ATOM 553 N N . PRO A 1 73 ? 44.414 -12.938 -12.379 1.00 57.41 73 PRO A N 1
ATOM 554 C CA . PRO A 1 73 ? 44.548 -11.903 -11.360 1.00 57.41 73 PRO A CA 1
ATOM 555 C C . PRO A 1 73 ? 45.617 -10.891 -11.802 1.00 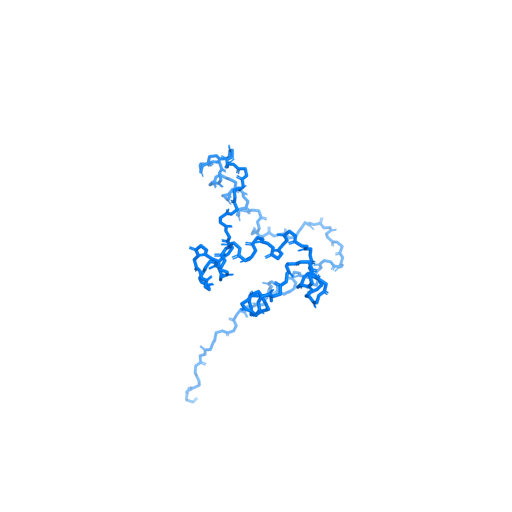57.41 73 PRO A C 1
ATOM 557 O O . PRO A 1 73 ? 46.646 -11.318 -12.327 1.00 57.41 73 PRO A O 1
ATOM 560 N N . PRO A 1 74 ? 45.427 -9.578 -11.591 1.00 60.31 74 PRO A N 1
ATOM 561 C CA . PRO A 1 74 ? 46.450 -8.595 -11.931 1.00 60.31 74 PRO A CA 1
ATOM 562 C C . PRO A 1 74 ? 47.750 -8.918 -11.179 1.00 60.31 74 PRO A C 1
ATOM 564 O O . PRO A 1 74 ? 47.733 -9.116 -9.960 1.00 60.31 74 PRO A O 1
ATOM 567 N N . THR A 1 75 ? 48.869 -8.990 -11.905 1.00 53.66 75 THR A N 1
ATOM 568 C CA . THR A 1 75 ? 50.211 -9.158 -11.330 1.00 53.66 75 THR A CA 1
ATOM 569 C C . THR A 1 75 ? 50.451 -8.031 -10.324 1.00 53.66 75 THR A C 1
ATOM 571 O O . THR A 1 75 ? 50.575 -6.874 -10.712 1.00 53.66 75 THR A O 1
ATOM 574 N N . GLY A 1 76 ? 50.441 -8.367 -9.029 1.00 63.47 76 GLY A N 1
ATOM 575 C CA . GLY A 1 76 ? 50.558 -7.409 -7.921 1.00 63.47 76 GLY A CA 1
ATOM 576 C C . GLY A 1 76 ? 49.374 -7.357 -6.944 1.00 63.47 76 GLY A C 1
ATOM 577 O O . GLY A 1 76 ? 49.362 -6.500 -6.063 1.00 63.47 76 GLY A O 1
ATOM 578 N N . ALA A 1 77 ? 48.374 -8.240 -7.052 1.00 58.69 77 ALA A N 1
ATOM 579 C CA . ALA A 1 77 ? 47.276 -8.274 -6.082 1.00 58.69 77 ALA A CA 1
ATOM 580 C C . ALA A 1 77 ? 47.776 -8.580 -4.643 1.00 58.69 77 ALA A C 1
ATOM 582 O O . ALA A 1 77 ? 48.495 -9.562 -4.442 1.00 58.69 77 ALA A O 1
ATOM 583 N N . PRO A 1 78 ? 47.385 -7.789 -3.621 1.00 62.06 78 PRO A N 1
ATOM 584 C CA . PRO A 1 78 ? 47.810 -8.010 -2.239 1.00 62.06 78 PRO A CA 1
ATOM 585 C C . PRO A 1 78 ? 47.232 -9.319 -1.679 1.00 62.06 78 PRO A C 1
ATOM 587 O O . PRO A 1 78 ? 46.081 -9.663 -1.954 1.00 62.06 78 PRO A O 1
ATOM 590 N N . ALA A 1 79 ? 48.004 -10.018 -0.836 1.00 59.22 79 ALA A N 1
ATOM 591 C CA . ALA A 1 79 ? 47.719 -11.374 -0.332 1.00 59.22 79 ALA A CA 1
ATOM 592 C C . ALA A 1 79 ? 46.298 -11.577 0.244 1.00 59.22 79 ALA A C 1
ATOM 594 O O . ALA A 1 79 ? 45.719 -12.654 0.117 1.00 59.22 79 ALA A O 1
ATOM 595 N N . ARG A 1 80 ? 45.694 -10.511 0.783 1.00 61.59 80 ARG A N 1
ATOM 596 C CA . ARG A 1 80 ? 44.290 -10.416 1.223 1.00 61.59 80 ARG A CA 1
ATOM 597 C C . ARG A 1 80 ? 43.265 -10.920 0.192 1.00 61.59 80 ARG A C 1
ATOM 599 O O . ARG A 1 80 ? 42.209 -11.396 0.590 1.00 61.59 80 ARG A O 1
ATOM 606 N N . TRP A 1 81 ? 43.539 -10.775 -1.105 1.00 51.91 81 TRP A N 1
ATOM 607 C CA . TRP A 1 81 ? 42.600 -11.115 -2.182 1.00 51.91 81 TRP A CA 1
ATOM 608 C C . TRP A 1 81 ? 42.709 -12.573 -2.650 1.00 51.91 81 TRP A C 1
ATOM 610 O O . TRP A 1 81 ? 41.795 -13.067 -3.306 1.00 51.91 81 TRP A O 1
ATOM 620 N N . LEU A 1 82 ? 43.782 -13.297 -2.305 1.00 56.69 82 LEU A N 1
ATOM 621 C CA . LEU A 1 82 ? 43.982 -14.685 -2.748 1.00 56.69 82 LEU A CA 1
ATOM 622 C C . LEU A 1 82 ? 42.968 -15.665 -2.126 1.00 56.69 82 LEU A C 1
ATOM 624 O O . LEU A 1 82 ? 42.630 -16.671 -2.748 1.00 56.69 82 LEU A O 1
ATOM 628 N N . SER A 1 83 ? 42.420 -15.352 -0.949 1.00 58.00 83 SER A N 1
ATOM 629 C CA . SER A 1 83 ? 41.413 -16.175 -0.260 1.00 58.00 83 SER A CA 1
ATOM 630 C C . SER A 1 83 ? 40.059 -16.193 -0.977 1.00 58.00 83 SER A C 1
ATOM 632 O O . SER A 1 83 ? 39.389 -17.224 -1.009 1.00 58.00 83 SER A O 1
ATOM 634 N N . THR A 1 84 ? 39.674 -15.084 -1.615 1.00 59.38 84 THR A N 1
ATOM 635 C CA . THR A 1 84 ? 38.417 -14.978 -2.373 1.00 59.38 84 THR A CA 1
ATOM 636 C C . THR A 1 84 ? 38.493 -15.739 -3.700 1.00 59.38 84 THR A C 1
ATOM 638 O O . THR A 1 84 ? 37.513 -16.339 -4.132 1.00 59.38 84 THR A O 1
ATOM 641 N N . TRP A 1 85 ? 39.675 -15.790 -4.321 1.00 51.59 85 TRP A N 1
ATOM 642 C CA . TRP A 1 85 ? 39.895 -16.513 -5.579 1.00 51.59 85 TRP A CA 1
ATOM 643 C C . TRP A 1 85 ? 40.142 -18.017 -5.398 1.00 51.59 85 TRP A C 1
ATOM 645 O O . TRP A 1 85 ? 39.931 -18.784 -6.338 1.00 51.59 85 TRP A O 1
ATOM 655 N N . ALA A 1 86 ? 40.542 -18.468 -4.204 1.00 54.12 86 ALA A N 1
ATOM 656 C CA . ALA A 1 86 ? 40.735 -19.890 -3.908 1.00 54.12 86 ALA A CA 1
ATOM 657 C C . ALA A 1 86 ? 39.427 -20.702 -4.021 1.00 54.12 86 ALA A C 1
ATOM 659 O O . ALA A 1 86 ? 39.448 -21.836 -4.498 1.00 54.12 86 ALA A O 1
ATOM 660 N N . TRP A 1 87 ? 38.279 -20.102 -3.679 1.00 48.38 87 TRP A N 1
ATOM 661 C CA . TRP A 1 87 ? 36.952 -20.723 -3.822 1.00 48.38 87 TRP A CA 1
ATOM 662 C C . TRP A 1 87 ? 36.528 -20.948 -5.280 1.00 48.38 87 TRP A C 1
ATOM 664 O O . TRP A 1 87 ? 35.787 -21.885 -5.567 1.00 48.38 87 TRP A O 1
ATOM 674 N N . VAL A 1 88 ? 37.035 -20.134 -6.212 1.00 52.91 88 VAL A N 1
ATOM 675 C CA . VAL A 1 88 ? 36.733 -20.234 -7.652 1.00 52.91 88 VAL A CA 1
ATOM 676 C C . VAL A 1 88 ? 37.453 -21.422 -8.303 1.00 52.91 88 VAL A C 1
ATOM 678 O O . VAL A 1 88 ? 37.026 -21.912 -9.345 1.00 52.91 88 VAL A O 1
ATOM 681 N N . ARG A 1 89 ? 38.525 -21.936 -7.684 1.00 46.34 89 ARG A N 1
ATOM 682 C CA . ARG A 1 89 ? 39.365 -23.009 -8.238 1.00 46.34 89 ARG A CA 1
ATOM 683 C C . ARG A 1 89 ? 39.062 -24.394 -7.650 1.00 46.34 89 ARG A C 1
ATOM 685 O O . ARG A 1 89 ? 39.947 -25.245 -7.620 1.00 46.34 89 ARG A O 1
ATOM 692 N N . ARG A 1 90 ? 37.841 -24.639 -7.166 1.00 41.09 90 ARG A N 1
ATOM 693 C CA . ARG A 1 90 ? 37.438 -25.969 -6.691 1.00 41.09 90 ARG A CA 1
ATOM 694 C C . ARG A 1 90 ? 36.692 -26.705 -7.814 1.00 41.09 90 ARG A C 1
ATOM 696 O O . ARG A 1 90 ? 35.575 -26.306 -8.137 1.00 41.09 90 ARG A O 1
ATOM 703 N N . PRO A 1 91 ? 37.275 -27.741 -8.444 1.00 37.50 91 PRO A N 1
ATOM 704 C CA . PRO A 1 91 ? 36.548 -28.516 -9.437 1.00 37.50 91 PRO A CA 1
ATOM 705 C C . PRO A 1 91 ? 35.382 -29.246 -8.760 1.00 37.50 91 PRO A C 1
ATOM 707 O O . PRO A 1 91 ? 35.530 -29.841 -7.692 1.00 37.50 91 PRO A O 1
ATOM 710 N N . SER A 1 92 ? 34.213 -29.163 -9.391 1.00 45.78 92 SER A N 1
ATOM 711 C CA . SER A 1 92 ? 33.022 -29.948 -9.069 1.00 45.78 92 SER A CA 1
ATOM 712 C C . SER A 1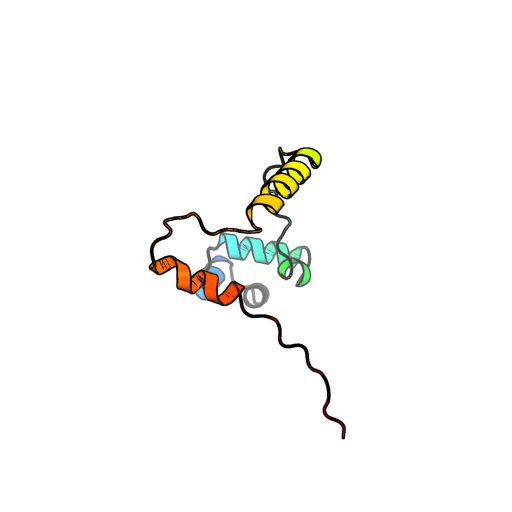 92 ? 33.367 -31.440 -9.147 1.00 45.78 92 SER A C 1
ATOM 714 O O . SER A 1 92 ? 33.519 -31.976 -10.244 1.00 45.78 92 SER A O 1
ATOM 716 N N . ALA A 1 93 ? 33.492 -32.109 -7.999 1.00 39.09 93 ALA A N 1
ATOM 717 C CA . ALA A 1 93 ? 33.607 -33.562 -7.926 1.00 39.09 93 ALA A CA 1
ATOM 718 C C . ALA A 1 93 ? 32.285 -34.190 -8.398 1.00 39.09 93 ALA A C 1
ATOM 720 O O . ALA A 1 93 ? 31.290 -34.202 -7.674 1.00 39.09 93 ALA A O 1
ATOM 721 N N . GLY A 1 94 ? 32.275 -34.652 -9.649 1.00 35.62 94 GLY A N 1
ATOM 722 C CA . GLY A 1 94 ? 31.193 -35.436 -10.227 1.00 35.62 94 GLY A CA 1
ATOM 723 C C . GLY A 1 94 ? 31.214 -36.866 -9.689 1.00 35.62 94 GLY A C 1
ATOM 724 O O . GLY A 1 94 ? 32.23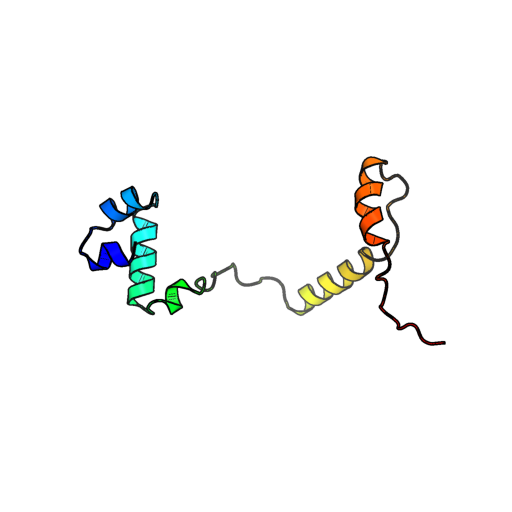1 -37.548 -9.744 1.00 35.62 94 GLY A O 1
ATOM 725 N N . SER A 1 95 ? 30.067 -37.280 -9.162 1.00 41.09 95 SER A N 1
ATOM 726 C CA . SER A 1 95 ? 29.708 -38.631 -8.727 1.00 41.09 95 SER A CA 1
ATOM 727 C C . SER A 1 95 ? 29.889 -39.679 -9.839 1.00 41.09 95 SER A C 1
ATOM 729 O O . SER A 1 95 ? 29.417 -39.476 -10.957 1.00 41.09 95 SER A O 1
ATOM 731 N N . GLY A 1 96 ? 30.526 -40.812 -9.522 1.00 34.34 96 GLY A N 1
ATOM 732 C CA . GLY A 1 96 ? 30.706 -41.964 -10.412 1.00 34.34 96 GLY A CA 1
ATOM 733 C C . GLY A 1 96 ? 30.948 -43.241 -9.602 1.00 34.34 96 GLY A C 1
ATOM 734 O O . GLY A 1 96 ? 31.830 -43.285 -8.757 1.00 34.34 96 GLY A O 1
ATOM 735 N N . LYS A 1 97 ? 30.089 -44.235 -9.817 1.00 34.97 97 LYS A N 1
ATOM 736 C CA . LYS A 1 97 ? 29.819 -45.416 -8.983 1.00 34.97 97 LYS A CA 1
ATOM 737 C C . LYS A 1 97 ? 30.999 -46.390 -8.846 1.00 34.97 97 LYS A C 1
ATOM 739 O O . LYS A 1 97 ? 31.734 -46.616 -9.799 1.00 34.97 97 LYS A O 1
ATOM 744 N N . ALA A 1 98 ? 31.081 -47.028 -7.678 1.00 35.78 98 ALA A N 1
ATOM 745 C CA . ALA A 1 98 ? 31.885 -48.218 -7.426 1.00 35.78 98 ALA A CA 1
ATOM 746 C C . ALA A 1 98 ? 31.255 -49.456 -8.087 1.00 35.78 98 ALA A C 1
ATOM 748 O O . ALA A 1 98 ? 30.078 -49.735 -7.855 1.00 35.78 98 ALA A O 1
ATOM 749 N N . THR A 1 99 ? 32.054 -50.202 -8.849 1.00 36.62 99 THR A N 1
ATOM 750 C CA . THR A 1 99 ? 31.852 -51.627 -9.148 1.00 36.62 99 THR A CA 1
ATOM 751 C C . THR A 1 99 ? 33.197 -52.289 -9.436 1.00 36.62 99 THR A C 1
ATOM 753 O O . THR A 1 99 ? 34.013 -51.691 -10.138 1.00 36.62 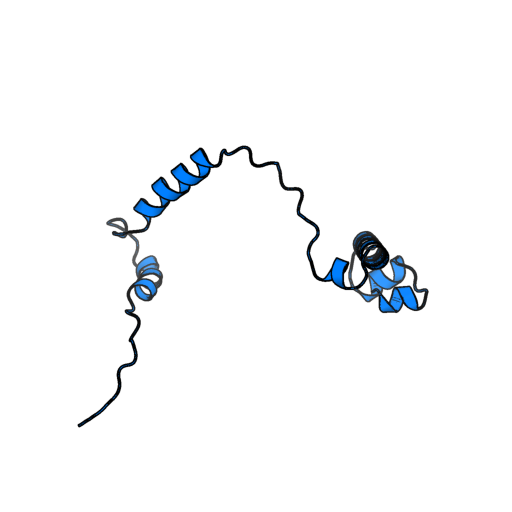99 THR A O 1
ATOM 756 N N . ALA A 1 100 ? 33.286 -53.544 -8.982 1.00 36.22 100 ALA A N 1
ATOM 757 C CA . ALA A 1 100 ? 34.367 -54.532 -9.054 1.00 36.22 100 ALA A CA 1
ATOM 758 C C . ALA A 1 100 ? 35.413 -54.438 -7.936 1.00 36.22 100 ALA A C 1
ATOM 760 O O . ALA A 1 100 ? 36.303 -53.565 -7.999 1.00 36.22 100 ALA A O 1
#